Protein AF-A0A844GEQ3-F1 (afdb_monomer_lite)

Foldseek 3Di:
DWADQDPVDQKIKDWDLVQFWADPQRKTWTWIWIAHPVGDIKIWTKIAQLQVQWMWTQWIADPVVRDTDGDPDRDTGHQDPPNSVSVLLSVQQRDVSGGQPTSVRSVVSRVPSDPD

Sequence (116 aa):
MGFYVHHTLNNQYFVDAKTLSVGEDGVVHFILRVLSPSGAENLSVEGIHCQDSNYRSYAFGDSYNKRWIEATRADWRKFAYDDKLRQRLHEDICIDKTPPKSAEAALQLLKKAPWR

Radius of gyration: 13.63 Å; chains: 1; bounding box: 34×28×38 Å

pLDDT: mean 93.2, std 7.73, range [42.03, 98.12]

Organism: NCBI:txid2675226

Secondary structure (DSSP, 8-state):
-EE---TT---EEEE-TTT-EE-TTSEEEEEEEEE-TTS-EEEEEEEEETTTTEEEEEEEEETTTTEEEE-TT---EEPPTT-HHHHHHHHHH-BTTBPPSSHHHHHHHHHHS---

InterPro domains:
  IPR014861 CNP1-like, uncharacterised domain [PF08750] (2-111)

Structure (mmCIF, N/CA/C/O backbone):
data_AF-A0A844GEQ3-F1
#
_entry.id   AF-A0A844GEQ3-F1
#
loop_
_atom_site.group_PDB
_atom_site.id
_atom_site.type_symbol
_atom_site.label_atom_id
_atom_site.label_alt_id
_atom_site.label_comp_id
_atom_site.label_asym_id
_atom_site.label_entity_id
_atom_site.label_seq_id
_atom_site.pdbx_PDB_ins_code
_atom_site.Cartn_x
_atom_site.Cartn_y
_atom_site.Cartn_z
_atom_site.occupancy
_atom_site.B_iso_or_equiv
_atom_site.auth_seq_id
_atom_site.auth_comp_id
_atom_site.auth_asym_id
_atom_site.auth_atom_id
_atom_site.pdbx_PDB_model_num
ATOM 1 N N . MET A 1 1 ? 6.413 10.103 0.401 1.00 89.62 1 MET A N 1
ATOM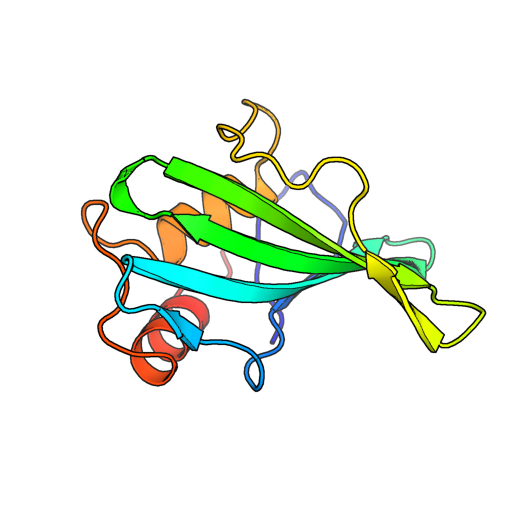 2 C CA . MET A 1 1 ? 7.100 9.904 1.694 1.00 89.62 1 MET A CA 1
ATOM 3 C C . MET A 1 1 ? 7.714 8.523 1.681 1.00 89.62 1 MET A C 1
ATOM 5 O O . MET A 1 1 ? 6.984 7.584 1.403 1.00 89.62 1 MET A O 1
ATOM 9 N N . GLY A 1 2 ? 9.024 8.414 1.903 1.00 91.25 2 GLY A N 1
ATOM 10 C CA . GLY A 1 2 ? 9.681 7.109 1.978 1.00 91.25 2 GLY A CA 1
ATOM 11 C C . GLY A 1 2 ? 9.389 6.409 3.303 1.00 91.25 2 GLY A C 1
ATOM 12 O O . GLY A 1 2 ? 9.078 7.094 4.276 1.00 91.25 2 GLY A O 1
ATOM 13 N N . PHE A 1 3 ? 9.513 5.087 3.336 1.00 90.75 3 PHE A N 1
ATOM 14 C CA . PHE A 1 3 ? 9.482 4.292 4.566 1.00 90.75 3 PHE A CA 1
ATOM 15 C C . PHE A 1 3 ? 10.325 3.021 4.414 1.00 90.75 3 PHE A C 1
ATOM 17 O O . PHE A 1 3 ? 10.656 2.600 3.301 1.00 90.75 3 PHE A O 1
ATOM 24 N N . TYR A 1 4 ? 10.690 2.424 5.545 1.00 90.12 4 TYR A N 1
ATOM 25 C CA . TYR A 1 4 ? 11.474 1.196 5.602 1.00 90.12 4 TYR A CA 1
ATOM 26 C C . TYR A 1 4 ? 10.570 -0.028 5.767 1.00 90.12 4 TYR A C 1
ATOM 28 O O . TYR A 1 4 ? 9.637 -0.010 6.564 1.00 90.12 4 TYR A O 1
ATOM 36 N N . VAL A 1 5 ? 10.876 -1.102 5.035 1.00 91.44 5 VAL A N 1
ATOM 37 C CA . VAL A 1 5 ? 10.106 -2.353 5.085 1.00 91.44 5 VAL A CA 1
ATOM 38 C C . VAL A 1 5 ? 10.866 -3.444 5.827 1.00 91.44 5 VAL A C 1
ATOM 40 O O . VAL A 1 5 ? 10.378 -3.964 6.827 1.00 91.44 5 VAL A O 1
ATOM 43 N N . HIS A 1 6 ? 12.045 -3.822 5.326 1.00 90.31 6 HIS A N 1
ATOM 44 C CA . HIS A 1 6 ? 12.820 -4.937 5.863 1.00 90.31 6 HIS A CA 1
ATOM 45 C C . HIS A 1 6 ? 14.271 -4.905 5.360 1.00 90.31 6 HIS A C 1
ATOM 47 O O . HIS A 1 6 ? 14.511 -4.536 4.213 1.00 90.31 6 HIS A O 1
ATOM 53 N N . HIS A 1 7 ? 15.220 -5.376 6.173 1.00 89.44 7 HIS A N 1
ATOM 54 C CA . HIS A 1 7 ? 16.661 -5.331 5.883 1.00 89.44 7 HIS A CA 1
ATOM 55 C C . HIS A 1 7 ? 17.089 -6.208 4.699 1.00 89.44 7 HIS A C 1
ATOM 57 O O . HIS A 1 7 ? 18.116 -5.956 4.081 1.00 89.44 7 HIS A O 1
ATOM 63 N N . THR A 1 8 ? 16.318 -7.250 4.376 1.00 90.62 8 THR A N 1
ATOM 64 C CA . THR A 1 8 ? 16.598 -8.128 3.224 1.00 90.62 8 THR A CA 1
ATOM 65 C C . THR A 1 8 ? 16.056 -7.585 1.904 1.00 90.62 8 THR A C 1
ATOM 67 O O . THR A 1 8 ? 16.264 -8.206 0.863 1.00 90.62 8 THR A O 1
ATOM 70 N N . LEU A 1 9 ? 15.307 -6.479 1.929 1.00 92.38 9 LEU A N 1
ATOM 71 C CA . LEU A 1 9 ? 14.719 -5.881 0.738 1.00 92.38 9 LEU A CA 1
ATOM 72 C C . LEU A 1 9 ? 15.509 -4.638 0.344 1.00 92.38 9 LEU A C 1
ATOM 74 O O . LEU A 1 9 ? 15.661 -3.713 1.130 1.00 92.38 9 LEU A O 1
ATOM 78 N N . ASN A 1 10 ? 15.941 -4.601 -0.914 1.00 94.38 10 ASN A N 1
ATOM 79 C CA . ASN A 1 10 ? 16.777 -3.516 -1.432 1.00 94.38 10 ASN A CA 1
ATOM 80 C C . ASN A 1 10 ? 15.985 -2.425 -2.168 1.00 94.38 10 ASN A C 1
ATOM 82 O O . ASN A 1 10 ? 16.567 -1.446 -2.628 1.00 94.38 10 ASN A O 1
ATOM 86 N N . ASN A 1 11 ? 14.669 -2.586 -2.323 1.00 96.25 11 ASN A N 1
ATOM 87 C CA . ASN A 1 11 ?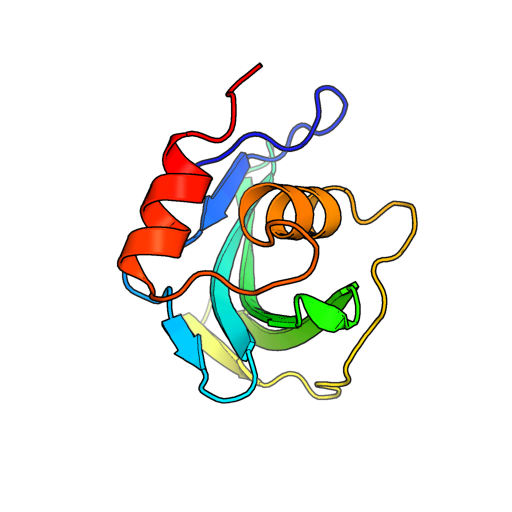 13.844 -1.565 -2.964 1.00 96.25 11 ASN A CA 1
ATOM 88 C C . ASN A 1 11 ? 13.598 -0.390 -2.009 1.00 96.25 11 ASN A C 1
ATOM 90 O O . ASN A 1 11 ? 13.508 -0.561 -0.794 1.00 96.25 11 ASN A O 1
ATOM 94 N N . GLN A 1 12 ? 13.421 0.797 -2.578 1.00 95.69 12 GLN A N 1
ATOM 95 C CA . GLN A 1 12 ? 12.929 1.971 -1.868 1.00 95.69 12 GLN A CA 1
ATOM 96 C C . GLN A 1 12 ? 11.410 2.049 -2.013 1.00 95.69 12 GLN A C 1
ATOM 98 O O . GLN A 1 12 ? 10.877 1.910 -3.118 1.00 95.69 12 GLN A O 1
ATOM 103 N N . TYR A 1 13 ? 10.718 2.299 -0.907 1.00 95.62 13 TYR A N 1
ATOM 104 C CA . TYR A 1 13 ? 9.261 2.296 -0.847 1.00 95.62 13 TYR A CA 1
ATOM 105 C C . TYR A 1 13 ? 8.745 3.669 -0.461 1.00 95.62 13 TYR A C 1
ATOM 107 O O . TYR A 1 13 ? 9.292 4.307 0.440 1.00 95.62 13 TYR A O 1
ATOM 115 N N . PHE A 1 14 ? 7.690 4.125 -1.133 1.00 95.69 14 PHE A N 1
ATOM 116 C CA . PHE A 1 14 ? 7.084 5.418 -0.854 1.00 95.69 14 PHE A CA 1
ATOM 117 C C . PHE A 1 14 ? 5.563 5.349 -0.902 1.00 95.69 14 PHE A C 1
ATOM 119 O O . PHE A 1 14 ? 4.999 4.770 -1.822 1.00 95.69 14 PHE A O 1
ATOM 126 N N . VAL A 1 15 ? 4.915 6.031 0.038 1.00 96.25 15 VAL A N 1
ATOM 127 C CA . VAL A 1 15 ? 3.496 6.395 -0.050 1.00 96.25 15 VAL A CA 1
ATOM 128 C C . VAL A 1 15 ? 3.394 7.862 -0.447 1.00 96.25 15 VAL A C 1
ATOM 130 O O . VAL A 1 15 ? 4.108 8.713 0.105 1.00 96.25 15 VAL A O 1
ATOM 133 N N . ASP A 1 16 ? 2.531 8.191 -1.399 1.00 96.25 16 ASP A N 1
ATOM 134 C CA . ASP A 1 16 ? 2.198 9.584 -1.678 1.00 96.25 16 ASP A CA 1
ATOM 135 C C . ASP A 1 16 ? 1.262 10.138 -0.594 1.00 96.25 16 ASP A C 1
ATOM 137 O O . ASP A 1 16 ? 0.104 9.758 -0.466 1.00 96.25 16 ASP A O 1
ATOM 141 N N . ALA A 1 17 ? 1.787 11.067 0.205 1.00 93.88 17 ALA A N 1
ATOM 142 C CA . ALA A 1 17 ? 1.073 11.626 1.345 1.00 93.88 17 ALA A CA 1
ATOM 143 C C . ALA A 1 17 ? -0.151 12.460 0.938 1.00 93.88 17 ALA A C 1
ATOM 145 O O . ALA A 1 17 ? -1.036 12.656 1.763 1.00 93.88 17 ALA A O 1
ATOM 146 N N . LYS A 1 18 ? -0.197 12.971 -0.300 1.00 95.50 18 LYS A N 1
ATOM 147 C CA . LYS A 1 18 ? -1.308 13.809 -0.780 1.00 95.50 18 LYS A CA 1
ATOM 148 C C . LYS A 1 18 ? -2.526 13.000 -1.212 1.00 95.50 18 LYS A C 1
ATOM 150 O O . LYS A 1 18 ? -3.616 13.554 -1.274 1.00 95.50 18 LYS A O 1
ATOM 155 N N . THR A 1 19 ? -2.333 11.726 -1.537 1.00 95.62 19 THR A N 1
ATOM 156 C CA . THR A 1 19 ? -3.400 10.816 -1.973 1.00 95.62 19 THR A CA 1
ATOM 157 C C . THR A 1 19 ? -3.869 9.883 -0.869 1.00 95.62 19 THR A C 1
ATOM 159 O O . THR A 1 19 ? -4.788 9.102 -1.091 1.00 95.62 19 THR A O 1
ATOM 162 N N . LEU A 1 20 ? -3.261 9.976 0.315 1.00 96.25 20 LEU A N 1
ATOM 163 C CA . LEU A 1 20 ? -3.674 9.216 1.480 1.00 96.25 20 LEU A CA 1
ATOM 164 C C . LEU A 1 20 ? -5.081 9.647 1.906 1.00 96.25 20 LEU A C 1
ATOM 166 O O . LEU A 1 20 ? -5.321 10.827 2.165 1.00 96.25 20 LEU A O 1
ATOM 170 N N . SER A 1 21 ? -5.997 8.695 2.007 1.00 97.31 21 SER A N 1
ATOM 171 C CA . SER A 1 21 ? -7.348 8.921 2.516 1.00 97.31 21 SER A CA 1
ATOM 172 C C . SER A 1 21 ? -7.825 7.722 3.327 1.00 97.31 21 SER A C 1
ATOM 174 O O . SER A 1 21 ? -7.281 6.623 3.223 1.00 97.31 21 SER A O 1
ATOM 176 N N . VAL A 1 22 ? -8.823 7.953 4.178 1.00 97.50 22 VAL A N 1
ATOM 177 C CA . VAL A 1 22 ? -9.506 6.894 4.925 1.00 97.50 22 VAL A CA 1
ATOM 178 C C . VAL A 1 22 ? -10.978 6.956 4.553 1.00 97.50 22 VAL A C 1
ATOM 180 O O . VAL A 1 22 ? -11.618 7.987 4.766 1.00 97.50 22 VAL A O 1
ATOM 183 N N . GLY A 1 23 ? -11.486 5.885 3.951 1.00 95.00 23 GLY A N 1
ATOM 184 C CA . GLY A 1 23 ? -12.896 5.736 3.620 1.00 95.00 23 GLY A CA 1
ATOM 185 C C . GLY A 1 23 ? -13.751 5.459 4.855 1.00 95.00 23 GLY A C 1
ATOM 186 O O . GLY A 1 23 ? -13.270 4.967 5.877 1.00 95.00 23 GLY A O 1
ATOM 187 N N . GLU A 1 24 ? -15.048 5.750 4.755 1.00 92.12 24 GLU A N 1
ATOM 188 C CA . GLU A 1 24 ? -16.034 5.414 5.797 1.00 92.12 24 GLU A CA 1
ATOM 189 C C . GLU A 1 24 ? -16.162 3.896 6.011 1.00 92.12 24 GLU A C 1
ATOM 191 O O . GLU A 1 24 ? -16.551 3.441 7.083 1.00 92.12 24 GLU A O 1
ATOM 196 N N . ASP A 1 25 ? -15.777 3.115 5.000 1.00 90.69 25 ASP A N 1
ATOM 197 C CA . ASP A 1 25 ? -15.659 1.657 5.018 1.00 90.69 25 ASP A CA 1
ATOM 198 C C . ASP A 1 25 ? -14.412 1.153 5.767 1.00 90.69 25 ASP A C 1
ATOM 200 O O . ASP A 1 25 ? -14.172 -0.050 5.837 1.00 90.69 25 ASP A O 1
ATOM 204 N N . GLY A 1 26 ? -13.599 2.055 6.322 1.00 91.31 26 GLY A N 1
ATOM 205 C CA . GLY A 1 26 ? -12.379 1.710 7.043 1.00 91.31 26 GLY A CA 1
ATOM 206 C C . GLY A 1 26 ? -11.223 1.271 6.143 1.00 91.31 26 GLY A C 1
ATOM 207 O O . GLY A 1 26 ? -10.239 0.707 6.638 1.00 91.31 26 GLY A O 1
ATOM 208 N N . VAL A 1 27 ? -11.313 1.527 4.836 1.00 97.00 27 VAL A N 1
ATOM 209 C CA . VAL A 1 27 ? -10.217 1.303 3.894 1.00 97.00 27 VAL A CA 1
ATOM 210 C C . VAL A 1 27 ? -9.298 2.520 3.872 1.00 97.00 27 VAL A C 1
ATOM 212 O O . VAL A 1 27 ? -9.746 3.652 3.715 1.00 97.00 27 VAL A O 1
ATOM 215 N N . VAL A 1 28 ? -7.992 2.287 3.993 1.00 97.69 28 VAL A N 1
ATOM 216 C CA . VAL A 1 28 ? -6.974 3.326 3.803 1.00 97.69 28 VAL A CA 1
ATOM 217 C C . VAL A 1 28 ? -6.486 3.273 2.361 1.00 97.69 28 VAL A C 1
ATOM 219 O O . VAL A 1 28 ? -5.829 2.299 1.988 1.00 97.69 28 VAL A O 1
ATOM 222 N N . HIS A 1 29 ? -6.791 4.293 1.557 1.00 97.94 29 HIS A N 1
ATOM 223 C CA . HIS A 1 29 ? -6.367 4.394 0.156 1.00 97.94 29 HIS A CA 1
ATOM 224 C C . HIS A 1 29 ? -5.091 5.214 0.018 1.00 97.94 29 HIS A C 1
ATOM 226 O O . HIS A 1 29 ? -4.881 6.186 0.744 1.00 97.94 29 HIS A O 1
ATOM 232 N N . PHE A 1 30 ? -4.232 4.825 -0.920 1.00 97.56 30 PHE A N 1
ATOM 233 C CA . PHE A 1 30 ? -2.970 5.508 -1.186 1.00 97.56 30 PHE A CA 1
ATOM 234 C C . PHE A 1 30 ? -2.406 5.163 -2.565 1.00 97.56 30 PHE A C 1
ATOM 236 O O . PHE A 1 30 ? -2.727 4.131 -3.158 1.00 97.56 30 PHE A O 1
ATOM 243 N N . ILE A 1 31 ? -1.491 6.008 -3.046 1.00 98.00 31 ILE A N 1
ATOM 244 C CA . ILE A 1 31 ? -0.560 5.628 -4.110 1.00 98.00 31 ILE A CA 1
ATOM 245 C C . ILE A 1 31 ? 0.730 5.112 -3.482 1.00 98.00 31 ILE A C 1
ATOM 247 O O . ILE A 1 31 ? 1.357 5.788 -2.660 1.00 98.00 31 ILE A O 1
ATOM 251 N N . LEU A 1 32 ? 1.138 3.924 -3.913 1.00 97.62 32 LEU A N 1
ATOM 252 C CA . LEU A 1 32 ? 2.373 3.262 -3.537 1.00 97.62 32 LEU A CA 1
ATOM 253 C C . LEU A 1 32 ? 3.365 3.314 -4.697 1.00 97.62 32 LEU A C 1
ATOM 255 O O . LEU A 1 32 ? 3.025 3.057 -5.851 1.00 97.62 32 LEU A O 1
ATOM 259 N N . ARG A 1 33 ? 4.616 3.621 -4.370 1.00 97.12 33 ARG A N 1
ATOM 260 C CA . ARG A 1 33 ? 5.752 3.580 -5.285 1.00 97.12 33 ARG A CA 1
ATOM 261 C C . ARG A 1 33 ? 6.807 2.629 -4.752 1.00 97.12 33 ARG A C 1
ATOM 263 O O . ARG A 1 33 ? 7.250 2.772 -3.613 1.00 97.12 33 ARG A O 1
ATOM 270 N N . VAL A 1 34 ? 7.265 1.727 -5.610 1.00 97.12 34 VAL A N 1
ATOM 271 C CA . VAL A 1 34 ? 8.399 0.836 -5.360 1.00 97.12 34 VAL A CA 1
ATOM 272 C C . VAL A 1 34 ? 9.477 1.130 -6.394 1.00 97.12 34 VAL A C 1
ATOM 274 O O . VAL A 1 34 ? 9.234 1.008 -7.592 1.00 97.12 34 VAL A O 1
ATOM 277 N N . LEU A 1 35 ? 10.665 1.521 -5.939 1.00 96.81 35 LEU A N 1
ATOM 278 C CA . LEU A 1 35 ? 11.821 1.787 -6.791 1.00 96.81 35 LEU A CA 1
ATOM 279 C C . LEU A 1 35 ? 12.911 0.755 -6.505 1.00 96.81 35 LEU A C 1
ATOM 281 O O . LEU A 1 35 ? 13.420 0.670 -5.388 1.00 96.81 35 LEU A O 1
ATOM 285 N N . SER A 1 36 ? 13.267 -0.028 -7.514 1.00 96.56 36 SER A N 1
ATOM 286 C CA . SER A 1 36 ? 14.346 -1.013 -7.414 1.00 96.56 36 SER A CA 1
ATOM 287 C C . SER A 1 36 ? 15.737 -0.366 -7.509 1.00 96.56 36 SER A C 1
ATOM 289 O O . SER A 1 36 ? 15.868 0.717 -8.086 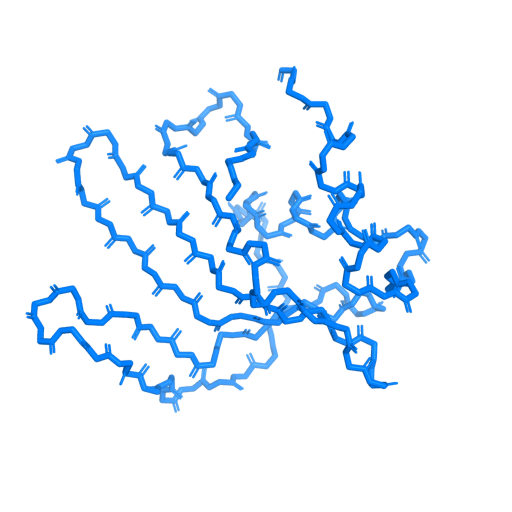1.00 96.56 36 SER A O 1
ATOM 291 N N . PRO A 1 37 ? 16.802 -1.038 -7.026 1.00 96.38 37 PRO A N 1
ATOM 292 C CA . PRO A 1 37 ? 18.178 -0.556 -7.179 1.00 96.38 37 PRO A CA 1
ATOM 293 C C . PRO A 1 37 ? 18.609 -0.318 -8.632 1.00 96.38 37 PRO A C 1
ATOM 295 O O . PRO A 1 37 ? 19.449 0.538 -8.887 1.00 96.38 37 PRO A O 1
ATOM 298 N N . SER A 1 38 ? 18.032 -1.052 -9.590 1.00 96.19 38 SER A N 1
ATOM 299 C CA . SER A 1 38 ? 18.307 -0.890 -11.023 1.00 96.19 38 SER A CA 1
ATOM 300 C C . SER A 1 38 ? 17.524 0.256 -11.676 1.00 96.19 38 SER A C 1
ATOM 302 O O . SER A 1 38 ? 17.662 0.482 -12.875 1.00 96.19 38 SER A O 1
ATOM 304 N N . GLY A 1 39 ? 16.697 0.979 -10.914 1.00 94.06 39 GLY A N 1
ATOM 305 C CA . GLY A 1 39 ? 15.906 2.107 -11.404 1.00 94.06 39 GLY A CA 1
ATOM 306 C C . GLY A 1 39 ? 14.538 1.732 -11.978 1.00 94.06 39 GLY A C 1
ATOM 307 O O . GLY A 1 39 ? 13.797 2.625 -12.383 1.00 94.06 39 GLY A O 1
ATOM 308 N N . ALA A 1 40 ? 14.157 0.448 -11.986 1.00 94.81 40 ALA A N 1
ATOM 309 C CA . ALA A 1 40 ? 12.797 0.055 -12.350 1.00 94.81 40 ALA A CA 1
ATOM 310 C C . ALA A 1 40 ? 11.801 0.536 -11.285 1.00 94.81 40 ALA A C 1
ATOM 312 O O . ALA A 1 40 ? 12.010 0.311 -10.088 1.00 94.81 40 ALA A O 1
ATOM 313 N N . GLU A 1 41 ? 10.727 1.179 -11.740 1.00 94.94 41 GLU A N 1
ATOM 314 C CA . GLU A 1 41 ? 9.681 1.772 -10.912 1.00 94.94 41 GLU A CA 1
ATOM 315 C C . GLU A 1 41 ? 8.358 1.028 -11.099 1.00 94.94 41 GLU A C 1
ATOM 317 O O . GLU A 1 41 ? 7.927 0.770 -12.224 1.00 94.94 41 GLU A O 1
ATOM 322 N N . ASN A 1 42 ? 7.696 0.730 -9.984 1.00 95.88 42 ASN A N 1
ATOM 323 C CA . ASN A 1 42 ? 6.317 0.273 -9.950 1.00 95.88 42 ASN A CA 1
ATOM 324 C C . ASN A 1 42 ? 5.473 1.295 -9.179 1.00 95.88 42 ASN A C 1
ATOM 326 O O . ASN A 1 42 ? 5.835 1.686 -8.068 1.00 95.88 42 ASN A O 1
ATOM 330 N N . LEU A 1 43 ? 4.369 1.727 -9.784 1.00 97.25 43 LEU A N 1
ATOM 331 C CA . LEU A 1 43 ? 3.370 2.591 -9.166 1.00 97.25 43 LEU A CA 1
ATOM 332 C C . LEU A 1 43 ? 2.044 1.841 -9.095 1.00 97.25 43 LEU A C 1
ATOM 334 O O . LEU A 1 43 ? 1.607 1.277 -10.100 1.00 97.25 43 LEU A O 1
ATOM 338 N N . SER A 1 44 ? 1.375 1.895 -7.950 1.00 98.00 44 SER A N 1
ATOM 339 C CA . SER A 1 44 ? 0.053 1.303 -7.767 1.00 98.00 44 SER A CA 1
ATOM 340 C C . SER A 1 44 ? -0.866 2.206 -6.950 1.00 98.00 44 SER A C 1
ATOM 342 O O . SER A 1 44 ? -0.432 2.902 -6.035 1.00 98.00 44 SER A O 1
ATOM 344 N N . VAL A 1 45 ? -2.153 2.195 -7.295 1.00 98.12 45 VAL A N 1
ATOM 345 C CA . VAL A 1 45 ? -3.232 2.742 -6.466 1.00 98.12 45 VAL A CA 1
ATOM 346 C C . VAL A 1 45 ? -3.792 1.587 -5.660 1.00 98.12 45 VAL A C 1
ATOM 348 O O . VAL A 1 45 ? -4.275 0.608 -6.236 1.00 98.12 45 VAL A O 1
ATOM 351 N N . GLU A 1 46 ? -3.720 1.679 -4.340 1.00 98.12 46 GLU A N 1
ATOM 352 C CA . GLU A 1 46 ? -4.062 0.577 -3.448 1.00 98.12 46 GLU A CA 1
ATOM 353 C C . GLU A 1 46 ? -4.946 1.027 -2.293 1.00 98.12 46 GLU A C 1
ATOM 355 O O . GLU A 1 46 ? -5.033 2.209 -1.967 1.00 98.12 46 GLU A O 1
ATOM 360 N N . GLY A 1 47 ? -5.622 0.054 -1.689 1.00 97.94 47 GLY A N 1
ATOM 361 C CA . GLY A 1 47 ? -6.352 0.221 -0.444 1.00 97.94 47 GLY A CA 1
ATOM 362 C C . GLY A 1 47 ? -6.064 -0.931 0.504 1.00 97.94 47 GLY A C 1
ATOM 363 O O . GLY A 1 47 ? -6.034 -2.084 0.071 1.00 97.94 47 GLY A O 1
ATOM 364 N N . ILE A 1 48 ? -5.871 -0.624 1.785 1.00 97.81 48 ILE A N 1
ATOM 365 C CA . ILE A 1 48 ? -5.733 -1.608 2.865 1.00 97.81 48 ILE A CA 1
ATOM 366 C C . ILE A 1 48 ? -6.995 -1.577 3.723 1.00 97.81 48 ILE A C 1
ATOM 368 O O . ILE A 1 48 ? -7.367 -0.527 4.240 1.00 97.81 48 ILE A O 1
ATOM 372 N N . HIS A 1 49 ? -7.629 -2.734 3.905 1.00 96.88 49 HIS A N 1
ATOM 373 C CA . HIS A 1 49 ? -8.726 -2.911 4.850 1.00 96.88 49 HIS A CA 1
ATOM 374 C C . HIS A 1 49 ? -8.158 -3.414 6.181 1.00 96.88 49 HIS A C 1
ATOM 376 O O . HIS A 1 49 ? -7.732 -4.570 6.291 1.00 96.88 49 HIS A O 1
ATOM 382 N N . CYS A 1 50 ? -8.113 -2.532 7.185 1.00 94.62 50 CYS A N 1
ATOM 383 C CA . CYS A 1 50 ? -7.439 -2.812 8.455 1.00 94.62 50 CYS A CA 1
ATOM 384 C C . CYS A 1 50 ? -8.053 -3.997 9.210 1.00 94.62 50 CYS A C 1
ATOM 386 O O . CYS A 1 50 ? -7.303 -4.828 9.731 1.00 94.62 50 CYS A O 1
ATOM 388 N N . GLN A 1 51 ? -9.387 -4.096 9.216 1.00 94.06 51 GLN A N 1
ATOM 389 C CA . GLN A 1 51 ? -10.126 -5.103 9.976 1.00 94.06 51 GLN A CA 1
ATOM 390 C C . GLN A 1 51 ? -9.845 -6.525 9.475 1.00 94.06 51 GLN A C 1
ATOM 392 O O . GLN A 1 51 ? -9.595 -7.428 10.276 1.00 94.06 51 GLN A O 1
ATOM 397 N N . ASP A 1 52 ? -9.821 -6.713 8.152 1.00 94.38 52 ASP A N 1
ATOM 398 C CA . ASP A 1 52 ? -9.627 -8.034 7.547 1.00 94.38 52 ASP A CA 1
ATOM 399 C C . ASP A 1 52 ? -8.171 -8.359 7.211 1.00 94.38 52 ASP A C 1
ATOM 401 O O . ASP A 1 52 ? -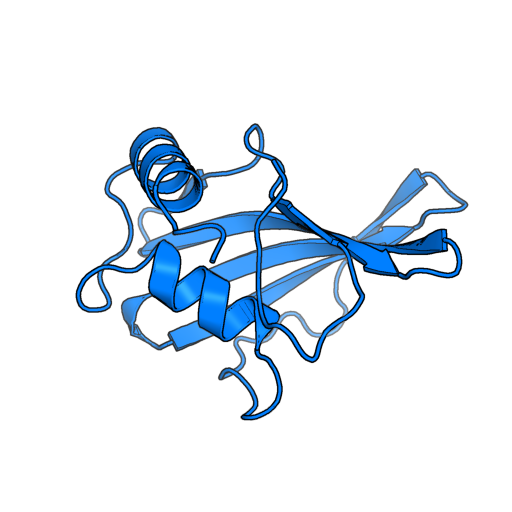7.902 -9.473 6.762 1.00 94.38 52 ASP A O 1
ATOM 405 N N . SER A 1 53 ? -7.230 -7.428 7.383 1.00 93.56 53 SER A N 1
ATOM 406 C CA . SER A 1 53 ? -5.846 -7.596 6.908 1.00 93.56 53 SER A CA 1
ATOM 407 C C . SER A 1 53 ? -5.794 -7.995 5.424 1.00 93.56 53 SER A C 1
ATOM 409 O O . SER A 1 53 ? -5.109 -8.943 5.029 1.00 93.56 53 SER A O 1
ATOM 411 N N . ASN A 1 54 ? -6.578 -7.286 4.612 1.00 96.56 54 ASN A N 1
ATOM 412 C CA . ASN A 1 54 ? -6.631 -7.460 3.166 1.00 96.56 54 ASN A CA 1
ATOM 413 C C . ASN A 1 54 ? -6.172 -6.183 2.466 1.00 96.56 54 ASN A C 1
ATOM 415 O O . ASN A 1 54 ? -6.278 -5.084 3.012 1.00 96.56 54 ASN A O 1
ATOM 419 N N . TYR A 1 55 ? -5.749 -6.323 1.217 1.00 97.62 55 TYR A N 1
ATOM 420 C CA . TYR A 1 55 ? -5.534 -5.199 0.321 1.00 97.62 55 TYR A CA 1
ATOM 421 C C . TYR A 1 55 ? -6.229 -5.403 -1.016 1.00 97.62 55 TYR A C 1
ATOM 423 O O . TYR A 1 55 ? -6.584 -6.519 -1.405 1.00 97.62 55 TYR A O 1
ATOM 431 N N . ARG A 1 56 ? -6.385 -4.301 -1.736 1.00 97.69 56 ARG A N 1
ATOM 432 C CA . ARG A 1 56 ? -6.883 -4.262 -3.104 1.00 97.69 56 ARG A CA 1
ATOM 433 C C . ARG A 1 56 ? -6.009 -3.317 -3.913 1.00 97.69 56 ARG A C 1
ATOM 435 O O . ARG A 1 56 ? -5.746 -2.201 -3.481 1.00 97.69 56 ARG A O 1
ATOM 442 N N . SER A 1 57 ? -5.577 -3.759 -5.091 1.00 97.75 57 SER A N 1
ATOM 443 C CA . SER A 1 57 ? -4.948 -2.888 -6.090 1.00 97.75 57 SER A CA 1
ATOM 444 C C . SER A 1 57 ? -6.011 -2.454 -7.091 1.00 97.75 57 SER A C 1
ATOM 446 O O . SER A 1 57 ? -6.657 -3.305 -7.703 1.00 97.75 57 SER A O 1
ATOM 448 N N . TYR A 1 58 ? -6.195 -1.148 -7.239 1.00 97.88 58 TYR A N 1
ATOM 449 C CA . TYR A 1 58 ? -7.195 -0.538 -8.114 1.00 97.88 58 TYR A CA 1
ATOM 450 C C . TYR A 1 58 ? -6.621 -0.193 -9.484 1.00 97.88 58 TYR A C 1
ATOM 452 O O . TYR A 1 58 ? -7.295 -0.348 -10.497 1.00 97.88 58 TYR A O 1
ATOM 460 N N . ALA A 1 59 ? -5.369 0.259 -9.525 1.00 98.06 59 ALA A N 1
ATOM 461 C CA . ALA A 1 59 ? -4.702 0.629 -10.762 1.00 98.06 59 ALA A CA 1
ATOM 462 C C . ALA A 1 59 ? -3.182 0.510 -10.636 1.00 98.06 59 ALA A C 1
ATOM 464 O O . ALA A 1 59 ? -2.635 0.498 -9.532 1.00 98.06 59 ALA A O 1
ATOM 465 N N . PHE A 1 60 ? -2.512 0.469 -11.782 1.00 97.88 60 PHE A N 1
ATOM 466 C CA . PHE A 1 60 ? -1.060 0.472 -11.911 1.00 97.88 60 PHE A CA 1
ATOM 467 C C . PHE A 1 60 ? -0.615 1.604 -12.835 1.00 97.88 60 PHE 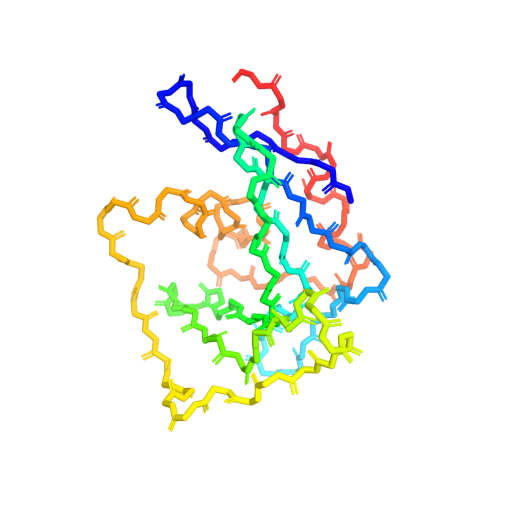A C 1
ATOM 469 O O . PHE A 1 60 ? -1.319 1.961 -13.781 1.00 97.88 60 PHE A O 1
ATOM 476 N N . GLY A 1 61 ? 0.539 2.198 -12.551 1.00 96.62 61 GLY A N 1
ATOM 477 C CA . GLY A 1 61 ? 1.079 3.292 -13.347 1.00 96.62 61 GLY A CA 1
ATOM 478 C C . GLY A 1 61 ? 1.764 2.792 -14.615 1.00 96.62 61 GLY A C 1
ATOM 479 O O . GLY A 1 61 ? 2.642 1.933 -14.567 1.00 96.62 61 GLY A O 1
ATOM 480 N N . ASP A 1 62 ? 1.400 3.381 -15.747 1.00 94.00 62 ASP A N 1
ATOM 481 C CA . ASP A 1 62 ? 2.120 3.266 -17.010 1.00 94.00 62 ASP A CA 1
ATOM 482 C C . ASP A 1 62 ? 3.205 4.347 -17.052 1.00 94.00 62 ASP A C 1
ATOM 484 O O . ASP A 1 62 ? 2.937 5.521 -17.332 1.00 94.00 62 ASP A O 1
ATOM 488 N N . SER A 1 63 ? 4.441 3.963 -16.736 1.00 84.62 63 SER A N 1
ATOM 489 C CA . SER A 1 63 ? 5.566 4.901 -16.679 1.00 84.62 63 SER A CA 1
ATOM 490 C C . SER A 1 63 ? 5.938 5.476 -18.050 1.00 84.62 63 SER A C 1
ATOM 492 O O . SER A 1 63 ? 6.529 6.561 -18.092 1.00 84.62 63 SER A O 1
ATOM 494 N N . TYR A 1 64 ? 5.562 4.811 -19.150 1.00 87.38 64 TYR A N 1
ATOM 495 C CA . TYR A 1 64 ? 5.835 5.248 -20.519 1.00 87.38 64 TYR A CA 1
ATOM 496 C C . TYR A 1 64 ? 4.782 6.250 -20.999 1.00 87.38 64 TYR A C 1
ATOM 498 O O . TYR A 1 64 ? 5.121 7.380 -21.343 1.00 87.38 64 TYR A O 1
ATOM 506 N N . ASN A 1 65 ? 3.499 5.879 -20.940 1.00 93.00 65 ASN A N 1
ATOM 507 C CA .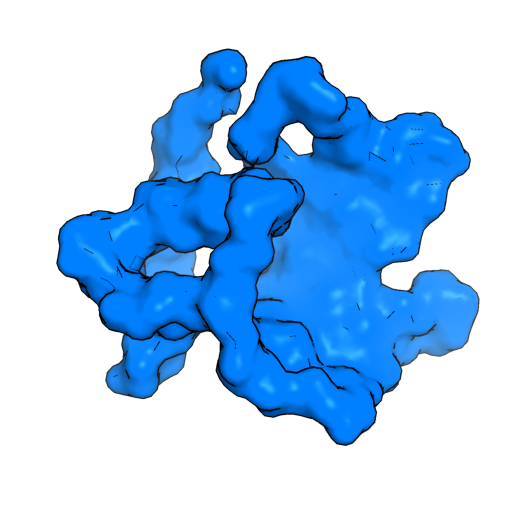 ASN A 1 65 ? 2.404 6.731 -21.426 1.00 93.00 65 ASN A CA 1
ATOM 508 C C . ASN A 1 65 ? 1.855 7.703 -20.370 1.00 93.00 65 ASN A C 1
ATOM 510 O O . ASN A 1 65 ? 0.916 8.442 -20.657 1.00 93.00 65 ASN A O 1
ATOM 514 N N . LYS A 1 66 ? 2.405 7.699 -19.148 1.00 92.31 66 LYS A N 1
ATOM 515 C CA . LYS A 1 66 ? 2.012 8.585 -18.036 1.00 92.31 66 LYS A CA 1
ATOM 516 C C . LYS A 1 66 ? 0.511 8.530 -17.726 1.00 92.31 66 LYS A C 1
ATOM 518 O O . LYS A 1 66 ? -0.134 9.558 -17.535 1.00 92.31 66 LYS A O 1
ATOM 523 N N . ARG A 1 67 ? -0.042 7.318 -17.661 1.00 95.44 67 ARG A N 1
ATOM 524 C CA . ARG A 1 67 ? -1.466 7.071 -17.375 1.00 95.44 67 ARG A CA 1
ATOM 525 C C . ARG A 1 67 ? -1.656 5.980 -16.329 1.00 95.44 67 ARG A C 1
ATOM 527 O O . ARG A 1 67 ? -0.742 5.206 -16.062 1.00 95.44 67 ARG A O 1
ATOM 534 N N . TRP A 1 68 ? -2.864 5.891 -15.785 1.00 97.00 68 TRP A N 1
ATOM 535 C CA . TRP A 1 68 ? -3.279 4.762 -14.959 1.00 97.00 68 TRP A CA 1
ATOM 536 C C . TRP A 1 68 ? -3.868 3.655 -15.825 1.00 97.00 68 TRP A C 1
ATOM 538 O O . TRP A 1 68 ? -4.677 3.911 -16.717 1.00 97.00 68 TRP A O 1
ATOM 548 N N . ILE A 1 69 ? -3.456 2.425 -15.546 1.00 97.12 69 ILE A N 1
ATOM 549 C CA . ILE A 1 69 ? -4.047 1.208 -16.087 1.00 97.12 69 ILE A CA 1
ATOM 550 C C . ILE A 1 69 ? -4.890 0.609 -14.969 1.00 97.12 69 ILE A C 1
ATOM 552 O O . ILE A 1 69 ? -4.354 0.198 -13.939 1.00 97.12 69 ILE A O 1
ATOM 556 N N . GLU A 1 70 ? -6.204 0.586 -15.158 1.00 97.31 70 GLU A N 1
ATOM 557 C CA . GLU A 1 70 ? -7.122 -0.019 -14.198 1.00 97.31 70 GLU A CA 1
ATOM 558 C C . GLU A 1 70 ? -6.829 -1.517 -14.041 1.00 97.31 70 GLU A C 1
ATOM 560 O O . GLU A 1 70 ? -6.524 -2.226 -15.007 1.00 97.31 70 GLU A O 1
ATOM 565 N N . ALA A 1 71 ? -6.877 -2.005 -12.803 1.00 96.00 71 ALA A N 1
ATOM 566 C CA . ALA A 1 71 ? -6.626 -3.404 -12.516 1.00 96.00 71 ALA A CA 1
ATOM 567 C C . ALA A 1 71 ? -7.770 -4.265 -13.069 1.00 96.00 71 ALA A C 1
ATOM 569 O O . ALA A 1 71 ? -8.910 -4.173 -12.625 1.00 96.00 71 ALA A O 1
ATOM 570 N N . THR A 1 72 ? -7.444 -5.177 -13.987 1.00 92.38 72 THR A N 1
ATOM 571 C CA . THR A 1 72 ? -8.419 -6.108 -14.586 1.00 92.38 72 THR A CA 1
ATOM 572 C C . THR A 1 72 ? -9.072 -7.042 -13.565 1.00 92.38 72 THR A C 1
ATOM 574 O O . THR A 1 72 ? -10.177 -7.526 -13.791 1.00 92.38 72 THR A O 1
ATOM 577 N N . ARG A 1 73 ? -8.391 -7.301 -12.441 1.00 91.00 73 ARG A N 1
ATOM 578 C CA . ARG A 1 73 ? -8.902 -8.048 -11.283 1.00 91.00 73 ARG A CA 1
ATOM 579 C C . ARG A 1 73 ? -8.577 -7.300 -10.000 1.00 91.00 73 ARG A C 1
ATOM 581 O O . ARG A 1 73 ? -7.571 -7.558 -9.333 1.00 91.00 73 ARG A O 1
ATOM 588 N N . ALA A 1 74 ? -9.427 -6.337 -9.676 1.00 92.00 74 ALA A N 1
ATOM 589 C CA . ALA A 1 74 ? -9.342 -5.576 -8.442 1.00 92.00 74 ALA A CA 1
ATOM 590 C C . ALA A 1 74 ? -10.062 -6.325 -7.306 1.00 92.00 74 ALA A C 1
ATOM 592 O O . ALA A 1 74 ? -11.019 -5.802 -6.749 1.00 92.00 74 ALA A O 1
ATOM 593 N N . ASP A 1 75 ? -9.634 -7.542 -6.970 1.00 96.31 75 ASP A N 1
ATOM 594 C CA . ASP A 1 75 ? -10.211 -8.305 -5.855 1.00 96.31 75 ASP A CA 1
ATOM 595 C C . ASP A 1 75 ? -9.493 -7.999 -4.537 1.00 96.31 75 ASP A C 1
ATOM 597 O O . ASP A 1 75 ? -8.284 -7.724 -4.514 1.00 96.31 75 ASP A O 1
ATOM 601 N N . TRP A 1 76 ? -10.235 -8.094 -3.432 1.00 97.06 76 TRP A N 1
ATOM 602 C CA . TRP A 1 76 ? -9.660 -8.103 -2.090 1.00 97.06 76 TRP A CA 1
ATOM 603 C C . TRP A 1 76 ? -8.825 -9.364 -1.884 1.00 97.06 76 TRP A C 1
ATOM 605 O O . TRP A 1 76 ? -9.300 -10.484 -2.070 1.00 97.06 76 TRP A O 1
ATOM 615 N N . ARG A 1 77 ? -7.571 -9.179 -1.478 1.00 96.12 77 ARG A N 1
ATOM 616 C CA . ARG A 1 77 ? -6.596 -10.250 -1.284 1.00 96.12 77 ARG A CA 1
ATOM 617 C C . ARG A 1 77 ? -6.003 -10.175 0.112 1.00 96.12 77 ARG A C 1
ATOM 619 O O . ARG A 1 77 ? -5.660 -9.096 0.588 1.00 96.12 77 ARG A O 1
ATOM 626 N N . LYS A 1 78 ? -5.850 -11.336 0.749 1.00 96.00 78 LYS A N 1
ATOM 627 C CA . LYS A 1 78 ? -5.034 -11.474 1.962 1.00 96.00 78 LYS A CA 1
ATOM 628 C C . LYS A 1 78 ? -3.582 -11.143 1.624 1.00 96.00 78 LYS A C 1
ATOM 630 O O . LYS A 1 78 ? -3.137 -11.369 0.495 1.00 96.00 78 LYS A O 1
ATOM 635 N N . PHE A 1 79 ? -2.833 -10.653 2.604 1.00 94.06 79 PHE A N 1
ATOM 636 C CA . PHE A 1 79 ? -1.386 -10.535 2.457 1.00 94.06 79 PHE A CA 1
ATOM 637 C C . PHE A 1 79 ? -0.771 -11.927 2.281 1.00 94.06 79 PHE A C 1
ATOM 639 O O . PHE A 1 79 ? -0.992 -12.819 3.102 1.00 94.06 79 PHE A O 1
ATOM 646 N N . ALA A 1 80 ? -0.001 -12.116 1.211 1.00 93.69 80 ALA A N 1
ATOM 647 C CA . ALA A 1 80 ? 0.830 -13.305 1.075 1.00 93.69 80 ALA A CA 1
ATOM 648 C C . ALA A 1 80 ? 1.945 -13.268 2.129 1.00 93.69 80 ALA A C 1
ATOM 650 O O . ALA A 1 80 ? 2.334 -12.187 2.568 1.00 93.69 80 ALA A O 1
ATOM 651 N N . TYR A 1 81 ? 2.470 -14.427 2.535 1.00 89.69 81 TYR A N 1
ATOM 652 C CA . TYR A 1 81 ? 3.505 -14.528 3.577 1.00 89.69 81 TYR A CA 1
ATOM 653 C C . TYR A 1 81 ? 4.761 -13.682 3.277 1.00 89.69 81 TYR A C 1
ATOM 655 O O . TYR A 1 81 ? 5.376 -13.105 4.184 1.00 89.69 81 TYR A O 1
ATOM 663 N N . ASP A 1 82 ? 5.115 -13.589 2.000 1.00 92.19 82 ASP A N 1
ATOM 664 C CA . ASP A 1 82 ? 6.246 -12.854 1.440 1.00 92.19 82 ASP A CA 1
ATOM 665 C C . ASP A 1 82 ? 5.921 -11.398 1.057 1.00 92.19 82 ASP A C 1
ATOM 667 O O . ASP A 1 82 ? 6.835 -10.641 0.728 1.00 92.19 82 ASP A O 1
ATOM 671 N N . ASP A 1 83 ? 4.667 -10.950 1.188 1.00 94.56 83 ASP A N 1
ATOM 672 C CA . ASP A 1 83 ? 4.267 -9.552 0.977 1.00 94.56 83 ASP A CA 1
ATOM 673 C C . ASP A 1 83 ? 4.627 -8.673 2.186 1.00 94.56 83 ASP A C 1
ATOM 675 O O . ASP A 1 83 ? 3.776 -8.120 2.887 1.00 94.56 83 ASP A O 1
ATOM 679 N N . LYS A 1 84 ? 5.931 -8.556 2.451 1.00 94.94 84 LYS A N 1
ATOM 680 C CA . LYS A 1 84 ? 6.468 -7.771 3.572 1.00 94.94 84 LYS A CA 1
ATOM 681 C C . LYS A 1 84 ? 6.108 -6.294 3.477 1.00 94.94 84 LYS A C 1
ATOM 683 O O . LYS A 1 84 ? 5.940 -5.646 4.501 1.00 94.94 84 LYS A O 1
ATOM 688 N N . LEU A 1 85 ? 5.979 -5.771 2.259 1.00 94.81 85 LEU A N 1
ATOM 689 C CA . LEU A 1 85 ? 5.639 -4.375 2.006 1.00 94.81 85 LEU A CA 1
ATOM 690 C C . LEU A 1 85 ? 4.261 -4.025 2.563 1.00 94.81 85 LEU A C 1
ATOM 692 O O . LEU A 1 85 ? 4.135 -3.093 3.358 1.00 94.81 85 LEU A O 1
ATOM 696 N N . ARG A 1 86 ? 3.229 -4.769 2.157 1.00 95.62 86 ARG A N 1
ATOM 697 C CA . ARG A 1 86 ? 1.861 -4.464 2.582 1.00 95.62 86 ARG A CA 1
ATOM 698 C C . ARG A 1 86 ? 1.583 -4.906 4.007 1.00 95.62 86 ARG A C 1
ATOM 700 O O . ARG A 1 86 ? 0.841 -4.212 4.694 1.00 95.62 86 ARG A O 1
ATOM 707 N N . GLN A 1 87 ? 2.221 -5.987 4.466 1.00 95.00 87 GLN A N 1
ATOM 708 C CA . GLN A 1 87 ? 2.221 -6.346 5.887 1.00 95.00 87 GLN A CA 1
ATOM 709 C C . GLN A 1 87 ? 2.759 -5.188 6.729 1.00 95.00 87 GLN A C 1
ATOM 711 O O . GLN A 1 87 ? 2.074 -4.741 7.642 1.00 95.00 87 GLN A O 1
ATOM 716 N N . ARG A 1 88 ? 3.924 -4.632 6.368 1.00 93.62 88 ARG A N 1
ATOM 717 C CA . ARG A 1 88 ? 4.509 -3.519 7.117 1.00 93.62 88 ARG A CA 1
ATOM 718 C C . ARG A 1 88 ? 3.631 -2.269 7.092 1.00 93.62 88 ARG A C 1
ATOM 720 O O . ARG A 1 88 ? 3.438 -1.646 8.128 1.00 93.62 88 ARG A O 1
ATOM 727 N N . LEU A 1 89 ? 3.062 -1.919 5.935 1.00 94.38 89 LEU A N 1
ATOM 728 C CA . LEU A 1 89 ? 2.116 -0.801 5.850 1.00 94.38 89 LEU A CA 1
ATOM 729 C C . LEU A 1 89 ? 0.897 -1.013 6.750 1.00 94.38 89 LEU A C 1
ATOM 731 O O . LEU A 1 89 ? 0.499 -0.079 7.439 1.00 94.38 89 LEU A O 1
ATOM 735 N N . HIS A 1 90 ? 0.317 -2.218 6.758 1.00 95.38 90 HIS A N 1
ATOM 736 C CA . HIS A 1 90 ? -0.803 -2.565 7.637 1.00 95.38 90 HIS A CA 1
ATOM 737 C C . HIS A 1 90 ? -0.412 -2.439 9.112 1.00 95.38 90 HIS A C 1
ATOM 739 O O . HIS A 1 90 ? -1.133 -1.785 9.856 1.00 95.38 90 HIS A O 1
ATOM 745 N N . GLU A 1 91 ? 0.744 -2.966 9.515 1.00 93.25 91 GLU A N 1
ATOM 746 C CA . GLU A 1 91 ? 1.265 -2.846 10.885 1.00 93.25 91 GLU A CA 1
ATOM 747 C C . GLU A 1 91 ? 1.485 -1.386 11.308 1.00 93.25 91 GLU A C 1
ATOM 749 O O . GLU A 1 91 ? 1.174 -1.016 12.439 1.00 93.25 91 GLU A O 1
ATOM 754 N N . ASP A 1 92 ? 1.992 -0.547 10.402 1.00 93.12 92 ASP A N 1
ATOM 755 C CA . ASP A 1 92 ? 2.294 0.852 10.702 1.00 93.12 92 ASP A CA 1
ATOM 756 C C . ASP A 1 92 ? 1.025 1.721 10.794 1.00 93.12 92 ASP A C 1
ATOM 758 O O . ASP A 1 92 ? 0.991 2.652 11.599 1.00 93.12 92 ASP A O 1
ATOM 762 N N . ILE A 1 93 ? -0.014 1.458 9.988 1.00 93.81 93 ILE A N 1
ATOM 763 C CA . ILE A 1 93 ? -1.218 2.316 9.922 1.00 93.81 93 ILE A CA 1
ATOM 764 C C . ILE A 1 93 ? -2.428 1.763 10.680 1.00 93.81 93 ILE A C 1
ATOM 766 O O . ILE A 1 93 ? -3.290 2.546 11.069 1.00 93.81 93 ILE A O 1
ATOM 770 N N . CYS A 1 94 ? -2.526 0.455 10.905 1.00 94.06 94 CYS A N 1
ATOM 771 C CA . CYS A 1 94 ? -3.691 -0.167 11.533 1.00 94.06 94 CYS A CA 1
ATOM 772 C C . CYS A 1 94 ? -3.396 -0.529 12.995 1.00 94.06 94 CYS A C 1
ATOM 774 O O . CYS A 1 94 ? -2.843 -1.590 13.286 1.00 94.06 94 CYS A O 1
ATOM 776 N N . ILE A 1 95 ? -3.819 0.315 13.938 1.00 92.12 95 ILE A N 1
ATOM 777 C CA . ILE A 1 95 ? -3.670 0.035 15.376 1.00 92.12 95 ILE A CA 1
ATOM 778 C C . ILE A 1 95 ? -4.813 -0.880 15.819 1.00 92.12 95 ILE A C 1
ATOM 780 O O . ILE A 1 95 ? -5.978 -0.545 15.617 1.00 92.12 95 ILE A O 1
ATOM 784 N N . ASP A 1 96 ? -4.495 -2.042 16.397 1.00 90.12 96 ASP A N 1
ATOM 785 C CA . ASP A 1 96 ? -5.479 -3.039 16.850 1.00 90.12 96 ASP A CA 1
ATOM 786 C C . ASP A 1 96 ? -6.529 -3.383 15.775 1.00 90.12 96 ASP A C 1
ATOM 788 O O . ASP A 1 96 ? -7.727 -3.473 16.043 1.00 90.12 96 ASP A O 1
ATOM 792 N N . LYS A 1 97 ? -6.076 -3.538 14.520 1.00 90.88 97 LYS A N 1
ATOM 793 C CA . LYS A 1 97 ? -6.917 -3.790 13.327 1.00 90.88 97 LYS A CA 1
ATOM 794 C C . LYS A 1 97 ? -7.942 -2.691 13.017 1.00 90.88 97 LYS A C 1
ATOM 796 O O . LYS A 1 97 ? -8.839 -2.899 12.203 1.00 90.88 97 LYS A O 1
ATOM 801 N N . THR A 1 98 ? -7.788 -1.514 13.609 1.00 94.75 98 THR A N 1
ATOM 802 C CA . THR A 1 98 ? -8.659 -0.359 13.389 1.00 94.75 98 THR A CA 1
ATOM 803 C C . THR A 1 98 ? -7.973 0.631 12.445 1.00 94.75 98 THR A C 1
ATOM 805 O O . THR A 1 98 ? -6.773 0.881 12.599 1.00 94.75 98 THR A O 1
ATOM 808 N N . PRO A 1 99 ? -8.690 1.202 11.460 1.00 95.62 99 PRO A N 1
ATOM 809 C CA . PRO A 1 99 ? -8.125 2.225 10.590 1.00 95.62 99 PRO A CA 1
ATOM 810 C C . PRO A 1 99 ? -7.825 3.529 11.349 1.00 95.62 99 PRO A C 1
ATOM 812 O O . PRO A 1 99 ? -8.486 3.844 12.345 1.00 95.62 99 PRO A O 1
ATOM 815 N N . PRO A 1 100 ? -6.855 4.334 10.878 1.00 95.75 100 PRO A N 1
ATOM 816 C CA . PRO A 1 100 ? -6.649 5.692 11.366 1.00 95.75 100 PRO A CA 1
ATOM 817 C C . PRO A 1 100 ? -7.924 6.525 11.245 1.00 95.75 100 PRO A C 1
ATOM 819 O O . PRO A 1 100 ? -8.684 6.376 10.299 1.00 95.75 100 PRO A O 1
ATOM 822 N N . LYS A 1 101 ? -8.128 7.479 12.156 1.00 94.44 101 LYS A N 1
ATOM 823 C CA . LYS A 1 101 ? -9.323 8.344 12.128 1.00 94.44 101 LYS A CA 1
ATOM 824 C C . LYS A 1 101 ? -9.366 9.320 10.946 1.00 94.44 101 LYS A C 1
ATOM 826 O O . LYS A 1 101 ? -10.419 9.879 10.669 1.00 94.44 101 LYS A O 1
ATOM 831 N N . SER A 1 102 ? -8.225 9.585 10.311 1.00 95.56 102 SER A N 1
ATOM 832 C CA . SER A 1 102 ? -8.116 10.490 9.168 1.00 95.56 102 SER A CA 1
ATOM 833 C C . SER A 1 102 ? -6.829 10.244 8.379 1.00 95.56 102 SER A C 1
ATOM 835 O O . SER A 1 102 ? -5.918 9.550 8.847 1.00 95.56 102 SER A O 1
ATOM 837 N N . ALA A 1 103 ? -6.729 10.868 7.203 1.00 94.56 103 ALA A N 1
ATOM 838 C CA . ALA A 1 103 ? -5.510 10.894 6.399 1.00 94.56 103 ALA A CA 1
ATOM 839 C C . ALA A 1 103 ? -4.320 11.483 7.174 1.00 94.56 103 ALA A C 1
ATOM 841 O O . ALA A 1 103 ? -3.208 10.957 7.122 1.00 94.56 103 ALA A O 1
ATOM 842 N N . GLU A 1 104 ? -4.546 12.543 7.951 1.00 94.69 104 GLU A N 1
ATOM 843 C CA . GLU A 1 104 ? -3.514 13.169 8.777 1.00 94.69 104 GLU A CA 1
ATOM 844 C C . GLU A 1 104 ? -3.030 12.206 9.857 1.00 94.69 104 GLU A C 1
ATOM 846 O O . GLU A 1 104 ? -1.825 12.090 10.073 1.00 94.69 104 GLU A O 1
ATOM 851 N N . ALA A 1 105 ? -3.944 11.481 10.509 1.00 94.81 105 ALA A N 1
ATOM 852 C CA . ALA A 1 105 ? -3.580 10.474 11.500 1.00 94.81 105 ALA A CA 1
ATOM 853 C C . ALA A 1 105 ? -2.751 9.345 10.867 1.00 94.81 105 ALA A C 1
ATOM 855 O O . ALA A 1 105 ? -1.696 8.996 11.399 1.00 94.81 105 ALA A O 1
ATOM 856 N N . ALA A 1 106 ? -3.171 8.838 9.704 1.00 93.88 106 ALA A N 1
ATOM 857 C CA . ALA A 1 106 ? -2.434 7.829 8.944 1.00 93.88 106 ALA A CA 1
ATOM 858 C C . ALA A 1 106 ? -1.017 8.314 8.580 1.00 93.88 106 ALA A C 1
ATOM 860 O O . ALA A 1 106 ? -0.029 7.610 8.788 1.00 93.88 106 ALA A O 1
ATOM 861 N N . LEU A 1 107 ? -0.894 9.564 8.126 1.00 92.94 107 LEU A N 1
ATOM 862 C CA . LEU A 1 107 ? 0.390 10.186 7.810 1.00 92.94 107 LEU A CA 1
ATOM 863 C C . LEU A 1 107 ? 1.294 10.313 9.044 1.00 92.94 107 LEU A C 1
ATOM 865 O O . LEU A 1 107 ? 2.504 10.112 8.943 1.00 92.94 107 LEU A O 1
ATOM 869 N N . GLN A 1 108 ? 0.737 10.659 10.206 1.00 92.62 108 GLN A N 1
ATOM 870 C CA . GLN A 1 108 ? 1.506 10.742 11.452 1.00 92.62 108 GLN A CA 1
ATOM 871 C C . GLN A 1 108 ? 2.006 9.371 11.909 1.00 92.62 108 GLN A C 1
ATOM 873 O O . GLN A 1 108 ? 3.131 9.280 12.398 1.00 92.62 108 GLN A O 1
ATOM 878 N N . LEU A 1 109 ? 1.209 8.318 11.735 1.00 92.44 109 LEU A N 1
ATOM 879 C CA . LEU A 1 109 ? 1.620 6.949 12.044 1.00 92.44 109 LEU A CA 1
ATOM 880 C C . LEU A 1 109 ? 2.781 6.503 11.149 1.00 92.44 109 LEU A C 1
ATOM 882 O O . LEU A 1 109 ? 3.835 6.135 11.663 1.00 92.44 109 LEU A O 1
ATOM 886 N N . LEU A 1 110 ? 2.655 6.684 9.833 1.00 89.94 110 LEU A N 1
ATOM 887 C CA . LEU A 1 110 ? 3.721 6.370 8.875 1.00 89.94 110 LEU A CA 1
ATOM 888 C C . LEU A 1 110 ? 5.022 7.147 9.137 1.00 89.94 110 LEU A C 1
ATOM 890 O O . LEU A 1 110 ? 6.109 6.622 8.923 1.00 89.94 110 LEU A O 1
ATOM 894 N N . LYS A 1 111 ? 4.942 8.395 9.617 1.00 88.56 111 LYS A N 1
ATOM 895 C CA . LYS A 1 111 ? 6.131 9.185 9.995 1.00 88.56 111 LYS A CA 1
ATOM 896 C C . LYS A 1 111 ? 6.806 8.690 11.272 1.00 88.56 111 LYS A C 1
ATOM 898 O O . LYS A 1 111 ? 8.014 8.855 11.417 1.00 88.56 111 LYS A O 1
ATOM 903 N N . LYS A 1 112 ? 6.021 8.168 12.216 1.00 85.12 112 LYS A N 1
ATOM 904 C CA . LYS A 1 112 ? 6.509 7.634 13.496 1.00 85.12 112 LYS A CA 1
ATOM 905 C C . LYS A 1 112 ? 7.041 6.214 13.365 1.00 85.12 112 LYS A C 1
ATOM 907 O O . LYS A 1 112 ? 7.814 5.800 14.228 1.00 85.12 112 LYS A O 1
ATOM 912 N N . ALA A 1 113 ? 6.625 5.490 12.326 1.00 74.44 113 ALA A N 1
ATOM 913 C CA . ALA A 1 113 ? 7.107 4.154 12.033 1.00 74.44 113 ALA A CA 1
ATOM 914 C C . ALA A 1 113 ? 8.648 4.156 12.039 1.00 74.44 113 ALA A C 1
ATOM 916 O O . ALA A 1 113 ? 9.271 4.950 11.325 1.00 74.44 113 ALA A O 1
ATOM 917 N N . PRO A 1 114 ? 9.288 3.337 12.890 1.00 57.22 114 PRO A N 1
ATOM 918 C CA . PRO A 1 114 ? 10.724 3.398 13.069 1.00 57.22 114 PRO A CA 1
ATOM 919 C C . PRO A 1 114 ? 11.433 2.994 11.775 1.00 57.22 114 PRO A C 1
ATOM 921 O O . PRO A 1 114 ? 11.305 1.859 11.309 1.00 57.22 114 PRO A O 1
ATOM 924 N N . TRP A 1 115 ? 12.217 3.933 11.242 1.00 53.50 115 TRP A N 1
ATOM 925 C CA . TRP A 1 115 ? 13.365 3.664 10.383 1.00 53.50 115 TRP A CA 1
ATOM 926 C C . TRP A 1 115 ? 14.406 2.935 11.245 1.00 53.50 115 TRP A C 1
ATOM 928 O O . TRP A 1 115 ? 15.218 3.580 11.906 1.00 53.50 115 TRP A O 1
ATOM 938 N N . ARG A 1 116 ? 14.309 1.612 11.365 1.00 42.03 116 ARG A N 1
ATOM 939 C CA . ARG A 1 116 ? 15.296 0.794 12.082 1.00 42.03 116 ARG A CA 1
ATOM 940 C C . ARG A 1 116 ? 15.959 -0.178 11.129 1.00 42.03 116 ARG A C 1
ATOM 942 O O . ARG A 1 116 ? 15.230 -1.030 10.577 1.00 42.03 116 ARG A O 1
#